Protein AF-A0A7H1ALM8-F1 (afdb_monomer_lite)

Secondary structure (DSSP, 8-state):
--HHHHHHHHHHHTT--GGGS---SSSPEEEEETTTEEEEEEE-TTS-EEEEEEPPPPPHHHHHHHHHHHHHHHT---TTBTTSS-EE-TTSEEEEEBPHHHHS-HHHHHHHHHHHHHHHHHHHH--

pLDDT: mean 89.42, std 7.82, range [66.31, 97.44]

Structure (mmCIF, N/CA/C/O backbone):
data_AF-A0A7H1ALM8-F1
#
_entry.id   AF-A0A7H1ALM8-F1
#
loop_
_atom_site.group_PDB
_atom_site.id
_atom_site.type_symbol
_atom_site.label_atom_id
_atom_site.label_alt_id
_atom_site.label_comp_id
_atom_site.label_asym_id
_atom_site.label_entity_id
_atom_site.label_seq_id
_atom_site.pdbx_PDB_ins_code
_atom_site.Cartn_x
_atom_site.Cartn_y
_atom_site.Cartn_z
_atom_site.occupancy
_atom_site.B_iso_or_equiv
_atom_site.auth_seq_id
_atom_site.auth_comp_id
_atom_site.auth_asym_id
_atom_site.auth_atom_id
_atom_site.pdbx_PDB_model_num
ATOM 1 N N . MET A 1 1 ? 11.608 -4.526 -17.434 1.00 78.31 1 MET A N 1
ATOM 2 C CA . MET A 1 1 ? 11.368 -3.251 -16.744 1.00 78.31 1 MET A CA 1
ATOM 3 C C . MET A 1 1 ? 11.619 -3.499 -15.277 1.00 78.31 1 MET A C 1
ATOM 5 O O . MET A 1 1 ? 11.226 -4.560 -14.799 1.00 78.31 1 MET A O 1
ATOM 9 N N . THR A 1 2 ? 12.345 -2.618 -14.602 1.00 87.19 2 THR A N 1
ATOM 10 C CA . THR A 1 2 ? 12.540 -2.738 -13.152 1.00 87.19 2 THR A CA 1
ATOM 11 C C . THR A 1 2 ? 11.284 -2.276 -12.410 1.00 87.19 2 THR A C 1
ATOM 13 O O . THR A 1 2 ? 10.421 -1.601 -12.981 1.00 87.19 2 THR A O 1
ATOM 16 N N . LEU A 1 3 ? 11.169 -2.625 -11.126 1.00 87.75 3 LEU A N 1
ATOM 17 C CA . LEU A 1 3 ? 10.093 -2.119 -10.269 1.00 87.75 3 LEU A CA 1
ATOM 18 C C . LEU A 1 3 ? 10.100 -0.588 -10.227 1.00 87.75 3 LEU A C 1
ATOM 20 O O . LEU A 1 3 ? 9.055 0.037 -10.376 1.00 87.75 3 LEU A O 1
ATOM 24 N N . LYS A 1 4 ? 11.290 0.011 -10.117 1.00 88.38 4 LYS A N 1
ATOM 25 C CA . LYS A 1 4 ? 11.480 1.460 -10.169 1.00 88.38 4 LYS A CA 1
ATOM 26 C C . LYS A 1 4 ? 10.936 2.079 -11.458 1.00 88.38 4 LYS A C 1
ATOM 28 O O . LYS A 1 4 ? 10.177 3.037 -11.390 1.00 88.38 4 LYS A O 1
ATOM 33 N N . GLU A 1 5 ? 11.300 1.541 -12.623 1.00 89.88 5 GLU A N 1
ATOM 34 C CA . GLU A 1 5 ? 10.807 2.045 -13.914 1.00 89.88 5 GLU A CA 1
ATOM 35 C C . GLU A 1 5 ? 9.280 1.943 -14.020 1.00 89.88 5 GLU A C 1
ATOM 37 O O . GLU A 1 5 ? 8.631 2.869 -14.511 1.00 89.88 5 GLU A O 1
ATOM 42 N N . THR A 1 6 ? 8.713 0.836 -13.529 1.00 92.56 6 THR A N 1
ATOM 43 C CA . THR A 1 6 ? 7.263 0.609 -13.523 1.00 92.56 6 THR A CA 1
ATOM 44 C C . THR A 1 6 ? 6.555 1.610 -12.614 1.00 92.56 6 THR A C 1
ATOM 46 O O . THR A 1 6 ? 5.562 2.210 -13.019 1.00 92.56 6 THR A O 1
ATOM 49 N N . LEU A 1 7 ? 7.091 1.835 -11.412 1.00 91.50 7 LEU A N 1
ATOM 50 C CA . LEU A 1 7 ? 6.546 2.782 -10.447 1.00 91.50 7 LEU A CA 1
ATOM 51 C C . LEU A 1 7 ? 6.620 4.227 -10.944 1.00 91.50 7 LEU A C 1
ATOM 53 O O . LEU A 1 7 ? 5.619 4.928 -10.852 1.00 91.50 7 LEU A O 1
ATOM 57 N N . CYS A 1 8 ? 7.749 4.672 -11.508 1.00 91.19 8 CYS A N 1
ATOM 58 C CA . CYS A 1 8 ? 7.853 6.025 -12.067 1.00 91.19 8 CYS A CA 1
ATOM 59 C C . CYS A 1 8 ? 6.771 6.269 -13.126 1.00 91.19 8 CYS A C 1
ATOM 61 O O . CYS A 1 8 ? 6.039 7.248 -13.042 1.00 91.19 8 CYS A O 1
ATOM 63 N N . GLN A 1 9 ? 6.605 5.338 -14.070 1.00 93.56 9 GLN A N 1
ATOM 64 C CA . GLN A 1 9 ? 5.581 5.465 -15.110 1.00 93.56 9 GLN A CA 1
ATOM 65 C C . GLN A 1 9 ? 4.155 5.399 -14.551 1.00 93.56 9 GLN A C 1
ATOM 67 O O . GLN A 1 9 ? 3.272 6.081 -15.065 1.00 93.56 9 GLN A O 1
ATOM 72 N N . ALA A 1 10 ? 3.914 4.587 -13.519 1.00 94.12 10 ALA A N 1
ATOM 73 C CA . ALA A 1 10 ? 2.622 4.528 -12.843 1.00 94.12 10 ALA A CA 1
ATOM 74 C C . ALA A 1 10 ? 2.288 5.861 -12.151 1.00 94.12 10 ALA A C 1
ATOM 76 O O . ALA A 1 10 ? 1.175 6.362 -12.283 1.00 94.12 10 ALA A O 1
ATOM 77 N N . LEU A 1 11 ? 3.259 6.466 -11.465 1.00 91.31 11 LEU A N 1
ATOM 78 C CA . LEU A 1 11 ? 3.100 7.764 -10.807 1.00 91.31 11 LEU A CA 1
ATOM 79 C C . LEU A 1 11 ? 2.884 8.897 -11.813 1.00 91.31 11 LEU A C 1
ATOM 81 O O . LEU A 1 11 ? 1.961 9.689 -11.631 1.00 91.31 11 LEU A O 1
ATOM 85 N N . ASP A 1 12 ? 3.643 8.914 -12.911 1.00 91.50 12 ASP A N 1
ATOM 86 C CA . ASP A 1 12 ? 3.454 9.888 -13.990 1.00 91.50 12 ASP A CA 1
ATOM 87 C C . ASP A 1 12 ? 2.028 9.796 -14.577 1.00 91.50 12 ASP A C 1
ATOM 89 O O . ASP A 1 12 ? 1.403 10.815 -14.878 1.00 91.50 12 ASP A O 1
ATOM 93 N N . GLN A 1 13 ? 1.471 8.581 -14.702 1.00 92.62 13 GLN A N 1
ATOM 94 C CA . GLN A 1 13 ? 0.085 8.360 -15.145 1.00 92.62 13 GLN A CA 1
ATOM 95 C C . GLN A 1 13 ? -0.956 8.866 -14.141 1.00 92.62 13 GLN A C 1
ATOM 97 O O . GLN A 1 13 ? -2.012 9.347 -14.552 1.00 92.62 13 GLN A O 1
ATOM 102 N N . LEU A 1 14 ? -0.659 8.781 -12.843 1.00 90.31 14 LEU A N 1
ATOM 103 C CA . LEU A 1 14 ? -1.485 9.345 -11.771 1.00 90.31 14 LEU A CA 1
ATOM 104 C C . LEU A 1 14 ? -1.319 10.872 -11.642 1.00 90.31 14 LEU A C 1
ATOM 106 O O . LEU A 1 14 ? -2.029 11.504 -10.863 1.00 90.31 14 LEU A O 1
ATOM 110 N N . GLY A 1 15 ? -0.417 11.481 -12.421 1.00 87.75 15 GLY A N 1
ATOM 111 C CA . GLY A 1 15 ? -0.134 12.915 -12.390 1.00 87.75 15 GLY A CA 1
ATOM 112 C C . GLY A 1 15 ? 0.787 13.345 -11.247 1.00 87.75 15 GLY A C 1
ATOM 113 O O . GLY A 1 15 ? 0.896 14.544 -10.988 1.00 87.75 15 GLY A O 1
ATOM 114 N N . ALA A 1 16 ? 1.439 12.396 -10.572 1.00 84.06 16 ALA A N 1
ATOM 115 C CA . ALA A 1 16 ? 2.495 12.673 -9.607 1.00 84.06 16 ALA A CA 1
ATOM 116 C C . ALA A 1 16 ? 3.826 12.904 -10.338 1.00 84.06 16 ALA A C 1
ATOM 118 O O . ALA A 1 16 ? 4.133 12.209 -11.305 1.00 84.06 16 ALA A O 1
ATOM 119 N N . ASP A 1 17 ? 4.630 13.860 -9.868 1.00 80.19 17 ASP A N 1
ATOM 120 C CA . ASP A 1 17 ? 5.992 14.034 -10.374 1.00 80.19 17 ASP A CA 1
ATOM 121 C C . ASP A 1 17 ? 6.884 12.938 -9.780 1.00 80.19 17 ASP A C 1
ATOM 123 O O . ASP A 1 17 ? 7.264 12.980 -8.608 1.00 80.19 17 ASP A O 1
ATOM 127 N N . SER A 1 18 ? 7.205 11.916 -10.577 1.00 78.75 18 SER A N 1
ATOM 128 C CA . SER A 1 18 ? 8.072 10.820 -10.137 1.00 78.75 18 SER A CA 1
ATOM 129 C C . SER A 1 18 ? 9.489 11.280 -9.753 1.00 78.75 18 SER A C 1
ATOM 131 O O . SER A 1 18 ? 10.192 10.548 -9.053 1.00 78.75 18 SER A O 1
ATOM 133 N N . GLY A 1 19 ? 9.901 12.492 -10.152 1.00 73.62 19 GLY A N 1
ATOM 134 C CA . GLY A 1 19 ? 11.170 13.115 -9.778 1.00 73.62 19 GLY A CA 1
ATOM 135 C C . GLY A 1 19 ? 11.264 13.546 -8.310 1.00 73.62 19 GLY A C 1
ATOM 136 O O . GLY A 1 19 ? 12.379 13.676 -7.798 1.00 73.62 19 GLY A O 1
ATOM 137 N N . ASP A 1 20 ? 10.131 13.700 -7.619 1.00 72.12 20 ASP A N 1
ATOM 138 C CA . ASP A 1 20 ? 10.087 14.050 -6.193 1.00 72.12 20 ASP A CA 1
ATOM 139 C C . ASP A 1 20 ? 10.436 12.865 -5.275 1.00 72.12 20 ASP A C 1
ATOM 141 O O . ASP A 1 20 ? 10.691 13.041 -4.080 1.00 72.12 20 ASP A O 1
ATOM 145 N N . TYR A 1 21 ? 10.509 11.652 -5.827 1.00 70.12 21 TYR A N 1
ATOM 146 C CA . TYR A 1 21 ? 10.705 10.426 -5.066 1.00 70.12 21 TYR A CA 1
ATOM 147 C C . TYR A 1 21 ? 12.086 9.808 -5.303 1.00 70.12 21 TYR A C 1
ATOM 149 O O . TYR A 1 21 ? 12.587 9.699 -6.424 1.00 70.12 21 TYR A O 1
ATOM 157 N N . GLN A 1 22 ? 12.711 9.334 -4.223 1.00 69.12 22 GLN A N 1
ATOM 158 C CA . GLN A 1 22 ? 13.968 8.594 -4.298 1.00 69.12 22 GLN A CA 1
ATOM 159 C C . GLN A 1 22 ? 13.698 7.093 -4.251 1.00 69.12 22 GLN A C 1
ATOM 161 O O . GLN A 1 22 ? 13.440 6.530 -3.191 1.00 69.12 22 GLN A O 1
ATOM 166 N N . PHE A 1 23 ? 13.785 6.450 -5.414 1.00 73.38 23 PHE A N 1
ATOM 167 C CA . PHE A 1 23 ? 13.645 5.001 -5.542 1.00 73.38 23 PHE A CA 1
ATOM 168 C C . PHE A 1 23 ? 15.009 4.328 -5.716 1.00 73.38 23 PHE A C 1
ATOM 170 O O . PHE A 1 23 ? 15.771 4.676 -6.634 1.00 73.38 23 PHE A O 1
ATOM 177 N N . ASP A 1 24 ? 15.282 3.328 -4.888 1.00 68.44 24 ASP A N 1
ATOM 178 C CA . ASP A 1 24 ? 16.282 2.295 -5.146 1.00 68.44 24 ASP A CA 1
ATOM 179 C C . ASP A 1 24 ? 15.569 0.935 -5.345 1.00 68.44 24 ASP A C 1
ATOM 181 O O . ASP A 1 24 ? 14.368 0.820 -5.106 1.00 68.44 24 ASP A O 1
ATOM 185 N N . ASP A 1 25 ? 16.273 -0.076 -5.858 1.00 66.31 25 ASP A N 1
ATOM 186 C CA . ASP A 1 25 ? 15.657 -1.364 -6.224 1.00 66.31 25 ASP A CA 1
ATOM 187 C C . ASP A 1 25 ? 15.502 -2.340 -5.032 1.00 66.31 25 ASP A C 1
ATOM 189 O O . ASP A 1 25 ? 15.057 -3.475 -5.220 1.00 66.31 25 ASP A O 1
ATOM 193 N N . HIS A 1 26 ? 15.896 -1.948 -3.812 1.00 70.19 26 HIS A N 1
ATOM 194 C CA . HIS A 1 26 ? 16.043 -2.874 -2.674 1.00 70.19 26 HIS A CA 1
ATOM 195 C C . HIS A 1 26 ? 15.492 -2.363 -1.336 1.00 70.19 26 HIS A C 1
ATOM 197 O O . HIS A 1 26 ? 15.348 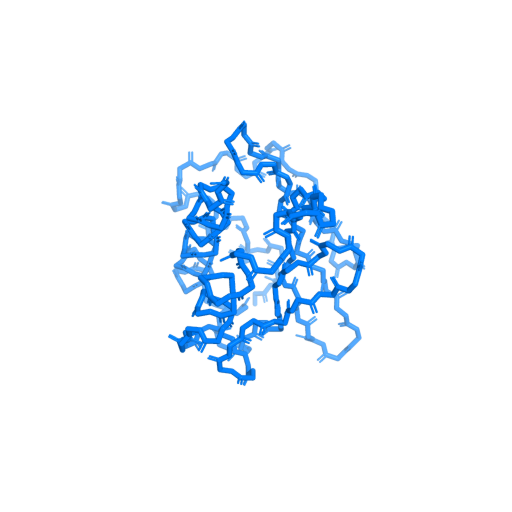-3.145 -0.397 1.00 70.19 26 HIS A O 1
ATOM 203 N N . SER A 1 27 ? 15.195 -1.078 -1.229 1.00 80.62 27 SER A N 1
ATOM 204 C CA . SER A 1 27 ? 14.661 -0.427 -0.045 1.00 80.62 27 SER A CA 1
ATOM 205 C C . SER A 1 27 ? 13.158 -0.265 -0.171 1.00 80.62 27 SER A C 1
ATOM 207 O O . SER A 1 27 ? 12.585 -0.193 -1.259 1.00 80.62 27 SER A O 1
ATOM 209 N N . THR A 1 28 ? 12.516 -0.150 0.984 1.00 85.75 28 THR A N 1
ATOM 210 C CA . THR A 1 28 ? 11.133 0.293 1.051 1.00 85.75 28 THR A CA 1
ATOM 211 C C . THR A 1 28 ? 11.023 1.702 0.474 1.00 85.75 28 THR A C 1
ATOM 213 O O . THR A 1 28 ? 11.681 2.638 0.928 1.00 85.75 28 THR A O 1
ATOM 216 N N . ILE A 1 29 ? 10.154 1.837 -0.513 1.00 89.00 29 ILE A N 1
ATOM 217 C CA . ILE A 1 29 ? 9.778 3.090 -1.142 1.00 89.00 29 ILE A CA 1
ATOM 218 C C . ILE A 1 29 ? 8.633 3.705 -0.339 1.00 89.00 29 ILE A C 1
ATOM 220 O O . ILE A 1 29 ? 7.685 3.005 0.009 1.00 89.00 29 ILE A O 1
ATOM 224 N N . VAL A 1 30 ? 8.705 5.006 -0.057 1.00 90.06 30 VAL A N 1
ATOM 225 C CA . VAL A 1 30 ? 7.679 5.734 0.704 1.00 90.06 30 VAL A CA 1
ATOM 226 C C . VAL A 1 30 ? 7.054 6.806 -0.179 1.00 90.06 30 VAL A C 1
ATOM 228 O O . VAL A 1 30 ? 7.767 7.632 -0.746 1.00 90.06 30 VAL A O 1
ATOM 231 N N . MET A 1 31 ? 5.727 6.785 -0.287 1.00 90.19 31 MET A N 1
ATOM 232 C CA . MET A 1 31 ? 4.922 7.805 -0.953 1.00 90.19 31 MET A CA 1
ATOM 233 C C . MET A 1 31 ? 4.041 8.485 0.092 1.00 90.19 31 MET A C 1
ATOM 235 O O . MET A 1 31 ? 3.186 7.831 0.683 1.00 90.19 31 MET A O 1
ATOM 239 N N . SER A 1 32 ? 4.264 9.772 0.338 1.00 89.38 32 SER A N 1
ATOM 240 C CA . SER A 1 32 ? 3.529 10.528 1.356 1.00 89.38 32 SER A CA 1
ATOM 241 C C . SER A 1 32 ? 2.350 11.272 0.738 1.00 89.38 32 SER A C 1
ATOM 243 O O . SER A 1 32 ? 2.532 12.051 -0.197 1.00 89.38 32 SER A O 1
ATOM 245 N N . PHE A 1 33 ? 1.157 11.055 1.287 1.00 88.31 33 PHE A N 1
ATOM 246 C CA . PHE A 1 33 ? -0.081 11.714 0.882 1.00 88.31 33 PHE A CA 1
ATOM 247 C C . PHE A 1 33 ? -0.648 12.540 2.040 1.00 88.31 33 PHE A C 1
ATOM 249 O O . PHE A 1 33 ? -0.624 12.111 3.195 1.00 88.31 33 PHE A O 1
ATOM 256 N N . ASP A 1 34 ? -1.197 13.714 1.729 1.00 88.38 34 ASP A N 1
ATOM 257 C CA . ASP A 1 34 ? -1.747 14.631 2.738 1.00 88.38 34 ASP A CA 1
ATOM 258 C C . ASP A 1 34 ? -3.027 14.101 3.408 1.00 88.38 34 ASP A C 1
ATOM 260 O O . ASP A 1 34 ? -3.355 14.505 4.524 1.00 88.38 34 ASP A O 1
ATOM 264 N N . ASP A 1 35 ? -3.774 13.230 2.727 1.00 89.50 35 ASP A N 1
ATOM 265 C CA . ASP A 1 35 ? -5.085 12.748 3.161 1.00 89.50 35 ASP A CA 1
ATOM 266 C C . ASP A 1 35 ? -5.033 11.377 3.841 1.00 89.50 35 ASP A C 1
ATOM 268 O O . ASP A 1 35 ? -5.647 11.210 4.893 1.00 89.50 35 ASP A O 1
ATOM 272 N N . VAL A 1 36 ? -4.290 10.424 3.270 1.00 92.12 36 VAL A N 1
ATOM 273 C CA . VAL A 1 36 ? -4.201 9.044 3.775 1.00 92.12 36 VAL A CA 1
ATOM 274 C C . VAL A 1 36 ? -2.895 8.718 4.496 1.00 92.12 36 VAL A C 1
ATOM 276 O O . VAL A 1 36 ? -2.774 7.637 5.075 1.00 92.12 36 VAL A O 1
ATOM 279 N N . GLY A 1 37 ? -1.936 9.646 4.514 1.00 92.19 37 GLY A N 1
ATOM 280 C CA . GLY A 1 37 ? -0.608 9.440 5.085 1.00 92.19 37 GLY A CA 1
ATOM 281 C C . GLY A 1 37 ? 0.331 8.694 4.138 1.00 92.19 37 GLY A C 1
ATOM 282 O O . GLY A 1 37 ? 0.242 8.820 2.919 1.00 92.19 37 GLY A O 1
ATOM 283 N N . ASP A 1 38 ? 1.266 7.930 4.698 1.00 93.62 38 ASP A N 1
ATOM 284 C CA . ASP A 1 38 ? 2.284 7.235 3.910 1.00 93.62 38 ASP A CA 1
ATOM 285 C C . ASP A 1 38 ? 1.779 5.897 3.350 1.00 93.62 38 ASP A C 1
ATOM 287 O O . ASP A 1 38 ? 1.255 5.047 4.080 1.00 93.62 38 ASP A O 1
ATOM 291 N N . ILE A 1 39 ? 2.048 5.674 2.065 1.00 94.81 39 ILE A N 1
ATOM 292 C CA . ILE A 1 39 ? 1.980 4.373 1.404 1.00 94.81 39 ILE A CA 1
ATOM 293 C C . ILE A 1 39 ? 3.404 3.868 1.183 1.00 94.81 39 ILE A C 1
ATOM 295 O O . ILE A 1 39 ? 4.242 4.536 0.577 1.00 94.81 39 ILE A O 1
ATOM 299 N N . TYR A 1 40 ? 3.670 2.656 1.651 1.00 93.81 40 TYR A N 1
ATOM 300 C CA . TYR A 1 40 ? 4.961 1.996 1.550 1.00 93.81 40 TYR A CA 1
ATOM 301 C C . TYR A 1 40 ? 4.901 0.905 0.489 1.00 93.81 40 TYR A C 1
ATOM 303 O O . TYR A 1 40 ? 4.087 -0.012 0.589 1.00 93.81 40 TYR A O 1
ATOM 311 N N . LEU A 1 41 ? 5.795 0.972 -0.490 1.00 93.31 41 LEU A N 1
ATOM 312 C CA . LEU A 1 41 ? 6.009 -0.078 -1.473 1.00 93.31 41 LEU A CA 1
ATOM 313 C C . LEU A 1 41 ? 7.316 -0.799 -1.134 1.00 93.31 41 LEU A C 1
ATOM 315 O O . LEU A 1 41 ? 8.401 -0.231 -1.183 1.00 93.31 41 LEU A O 1
ATOM 319 N N . ASP A 1 42 ? 7.195 -2.043 -0.699 1.00 92.25 42 ASP A N 1
ATOM 320 C CA . ASP A 1 42 ? 8.228 -2.782 0.015 1.00 92.25 42 ASP A CA 1
ATOM 321 C C . ASP A 1 42 ? 8.637 -4.034 -0.780 1.00 92.25 42 ASP A C 1
ATOM 323 O O . ASP A 1 42 ? 7.986 -5.082 -0.659 1.00 92.25 42 ASP A O 1
ATOM 327 N N . PRO A 1 43 ? 9.675 -3.940 -1.634 1.00 90.88 43 PRO A N 1
ATOM 328 C CA . PRO A 1 43 ? 10.216 -5.097 -2.331 1.00 90.88 43 PRO A CA 1
ATOM 329 C C . PRO A 1 43 ? 10.856 -6.077 -1.338 1.00 90.88 43 PRO A C 1
ATOM 331 O O . PRO A 1 43 ? 11.596 -5.700 -0.430 1.00 90.88 43 PRO A O 1
ATOM 334 N N . ARG A 1 44 ? 10.573 -7.365 -1.513 1.00 87.75 44 ARG A N 1
ATOM 335 C CA . ARG A 1 44 ? 11.107 -8.480 -0.726 1.00 87.75 44 ARG A CA 1
ATOM 336 C C . ARG A 1 44 ? 11.893 -9.432 -1.620 1.00 87.75 44 ARG A C 1
ATOM 338 O O . ARG A 1 44 ? 11.798 -9.394 -2.847 1.00 87.75 44 ARG A O 1
ATOM 345 N N . ASP A 1 45 ? 12.669 -10.304 -0.986 1.00 76.94 45 ASP A N 1
ATOM 346 C CA . ASP A 1 45 ? 13.412 -11.347 -1.688 1.00 76.94 45 ASP A CA 1
ATOM 347 C C . ASP A 1 45 ? 12.467 -12.200 -2.551 1.00 76.94 45 ASP A C 1
ATOM 349 O O . ASP A 1 45 ? 11.380 -12.583 -2.118 1.00 76.94 45 ASP A O 1
ATOM 353 N N . GLY A 1 46 ? 12.892 -12.519 -3.775 1.00 73.12 46 GLY A N 1
ATOM 354 C CA . GLY A 1 46 ? 12.097 -13.337 -4.697 1.00 73.12 46 GLY A CA 1
ATOM 355 C C . GLY A 1 46 ? 11.030 -12.573 -5.487 1.00 73.12 46 GLY A C 1
ATOM 356 O O . GLY A 1 46 ? 9.987 -13.148 -5.775 1.00 73.12 46 GLY A O 1
ATOM 357 N N . GLU A 1 47 ? 11.290 -11.307 -5.841 1.00 79.25 47 GLU A N 1
ATOM 358 C CA . GLU A 1 47 ? 10.438 -10.463 -6.711 1.00 79.25 47 GLU A CA 1
ATOM 359 C C . GLU A 1 47 ? 9.051 -10.129 -6.130 1.00 79.25 47 GLU A C 1
ATOM 361 O O . GLU A 1 47 ? 8.184 -9.592 -6.818 1.00 79.25 47 GLU A O 1
ATOM 366 N N . GLN A 1 48 ? 8.839 -10.408 -4.844 1.00 90.75 48 GLN A N 1
ATOM 367 C CA . GLN A 1 48 ? 7.605 -10.070 -4.146 1.00 90.75 48 GLN A CA 1
ATOM 368 C C . GLN A 1 48 ? 7.587 -8.582 -3.811 1.00 90.75 48 GLN A C 1
ATOM 370 O O . GLN A 1 48 ? 8.559 -8.051 -3.278 1.00 90.75 48 GLN A O 1
ATOM 375 N N . VAL A 1 49 ? 6.464 -7.913 -4.055 1.00 93.81 49 VAL A N 1
ATOM 376 C CA . VAL A 1 49 ? 6.290 -6.501 -3.702 1.00 93.81 49 VAL A CA 1
ATOM 377 C C . VAL A 1 49 ? 5.082 -6.372 -2.803 1.00 93.81 49 VAL A C 1
ATOM 379 O O . VAL A 1 49 ? 3.980 -6.782 -3.164 1.00 93.81 49 VAL A O 1
ATOM 382 N N . TRP A 1 50 ? 5.295 -5.817 -1.618 1.00 95.69 50 TRP A N 1
ATOM 383 C CA . TRP A 1 50 ? 4.223 -5.521 -0.684 1.00 95.69 50 TRP A CA 1
ATOM 384 C C . TRP A 1 50 ? 3.826 -4.059 -0.778 1.00 95.69 50 TRP A C 1
ATOM 386 O O . TRP A 1 50 ? 4.676 -3.191 -0.949 1.00 95.69 50 TRP A O 1
ATOM 396 N N . LEU A 1 51 ? 2.537 -3.796 -0.624 1.00 96.75 51 LEU A N 1
ATOM 397 C CA . LEU A 1 51 ? 2.002 -2.456 -0.457 1.00 96.75 51 LEU A CA 1
ATOM 398 C C . LEU A 1 51 ? 1.431 -2.350 0.953 1.00 96.75 51 LEU A C 1
ATOM 400 O O . LEU A 1 51 ? 0.672 -3.224 1.372 1.00 96.75 51 LEU A O 1
ATOM 404 N N . TRP A 1 52 ? 1.811 -1.309 1.686 1.00 97.31 52 TRP A N 1
ATOM 405 C CA . TRP A 1 52 ? 1.363 -1.068 3.053 1.00 97.31 52 TRP A CA 1
ATOM 406 C C . TRP A 1 52 ? 0.915 0.371 3.244 1.00 97.31 52 TRP A C 1
ATOM 408 O O . TRP A 1 52 ? 1.470 1.289 2.657 1.00 97.31 52 TRP A O 1
ATOM 418 N N . GLY A 1 53 ? -0.030 0.560 4.148 1.00 96.50 53 GLY A N 1
ATOM 419 C CA . GLY A 1 53 ? -0.407 1.839 4.725 1.00 96.50 53 GLY A CA 1
ATOM 420 C C . GLY A 1 53 ? -0.657 1.663 6.217 1.00 96.50 53 GLY A C 1
ATOM 421 O O . GLY A 1 53 ? -0.590 0.547 6.750 1.00 96.50 53 GLY A O 1
ATOM 422 N N . MET A 1 54 ? -0.948 2.765 6.895 1.00 94.06 54 MET A N 1
ATOM 423 C CA . MET A 1 54 ? -1.236 2.777 8.326 1.00 94.06 54 MET A CA 1
ATOM 424 C C . MET A 1 54 ? -2.686 3.190 8.566 1.00 94.06 54 MET A C 1
ATOM 426 O O . MET A 1 54 ? -3.163 4.170 7.994 1.00 94.06 54 MET A O 1
ATOM 430 N N . ILE A 1 55 ? -3.371 2.474 9.455 1.00 88.81 55 ILE A N 1
ATOM 431 C CA . ILE A 1 55 ? -4.603 2.967 10.074 1.00 88.81 55 ILE A CA 1
ATOM 432 C C . ILE A 1 55 ? -4.292 3.505 11.469 1.00 88.81 55 ILE A C 1
ATOM 434 O O . ILE A 1 55 ? -3.423 2.982 12.172 1.00 88.81 55 ILE A O 1
ATOM 438 N N . GLU A 1 56 ? -4.991 4.566 11.863 1.00 82.94 56 GLU A N 1
ATOM 439 C CA . GLU A 1 56 ? -4.847 5.143 13.198 1.00 82.94 56 GLU A CA 1
ATOM 440 C C . GLU A 1 56 ? -5.264 4.142 14.283 1.00 82.94 56 GLU A C 1
ATOM 442 O O . GLU A 1 56 ? -6.100 3.256 14.075 1.00 82.94 56 GLU A O 1
ATOM 447 N N . GLU A 1 57 ? -4.680 4.286 15.472 1.00 80.81 57 GLU A N 1
ATOM 448 C CA . GLU A 1 57 ? -5.010 3.417 16.590 1.00 80.81 57 GLU A CA 1
ATOM 449 C C . GLU A 1 57 ? -6.466 3.629 17.029 1.00 80.81 57 GLU A C 1
ATOM 451 O O . GLU A 1 57 ? -6.859 4.688 17.522 1.00 80.81 57 GLU A O 1
ATOM 456 N N . VAL A 1 58 ? -7.272 2.579 16.887 1.00 77.75 58 VAL A N 1
ATOM 457 C CA . VAL A 1 58 ? -8.659 2.580 17.348 1.00 77.75 58 VAL A CA 1
ATOM 458 C C . VAL A 1 58 ? -8.693 2.356 18.858 1.00 77.75 58 VAL A C 1
ATOM 460 O O . VAL A 1 58 ? -8.226 1.322 19.360 1.00 77.75 58 VAL A O 1
ATOM 463 N N . SER A 1 59 ? -9.304 3.302 19.580 1.00 77.81 59 SER A N 1
ATOM 464 C CA . SER A 1 59 ? -9.518 3.194 21.028 1.00 77.81 59 SER A CA 1
ATOM 465 C C . SER A 1 59 ? -10.250 1.897 21.391 1.00 77.81 59 SER A C 1
ATOM 467 O O . SER A 1 59 ? -11.138 1.449 20.663 1.00 77.81 59 SER A O 1
ATOM 469 N N . GLU A 1 60 ? -9.926 1.288 22.537 1.00 77.75 60 GLU A N 1
ATOM 470 C CA . GLU A 1 60 ? -10.518 -0.003 22.934 1.00 77.75 60 GLU A CA 1
ATOM 471 C C . GLU A 1 60 ? -12.053 0.007 22.956 1.00 77.75 60 GLU A C 1
ATOM 473 O O . GLU A 1 60 ? -12.687 -0.995 22.633 1.00 77.75 60 GLU A O 1
ATOM 478 N N . GLN A 1 61 ? -12.651 1.154 23.283 1.00 74.50 61 GLN A N 1
ATOM 479 C CA . GLN A 1 61 ? -14.100 1.343 23.316 1.00 74.50 61 GLN A CA 1
ATOM 480 C C . GLN A 1 61 ? -14.720 1.328 21.909 1.00 74.50 61 GLN A C 1
ATOM 482 O O . GLN A 1 61 ? -15.789 0.748 21.724 1.00 74.50 61 GLN A O 1
ATOM 487 N N . ALA A 1 62 ? -14.033 1.891 20.911 1.00 76.31 62 ALA A N 1
ATOM 488 C CA . ALA A 1 62 ? -14.488 1.918 19.522 1.00 76.31 62 ALA A CA 1
ATOM 489 C C . ALA A 1 62 ? -14.241 0.589 18.782 1.00 76.31 62 ALA A C 1
ATOM 491 O O . ALA A 1 62 ? -14.982 0.263 17.856 1.00 76.31 62 ALA A O 1
ATOM 492 N N . ARG A 1 63 ? -13.267 -0.230 19.217 1.00 77.50 63 ARG A N 1
ATOM 493 C CA . ARG A 1 63 ? -12.898 -1.493 18.540 1.00 77.50 63 ARG A CA 1
ATOM 494 C C . ARG A 1 63 ? -14.085 -2.418 18.284 1.00 77.50 63 ARG A C 1
ATOM 496 O O . ARG A 1 63 ? -14.176 -2.992 17.208 1.00 77.50 63 ARG A O 1
ATOM 503 N N . SER A 1 64 ? -14.995 -2.559 19.249 1.00 80.19 64 SER A N 1
ATOM 504 C CA . SER A 1 64 ? -16.153 -3.456 19.101 1.00 80.19 64 S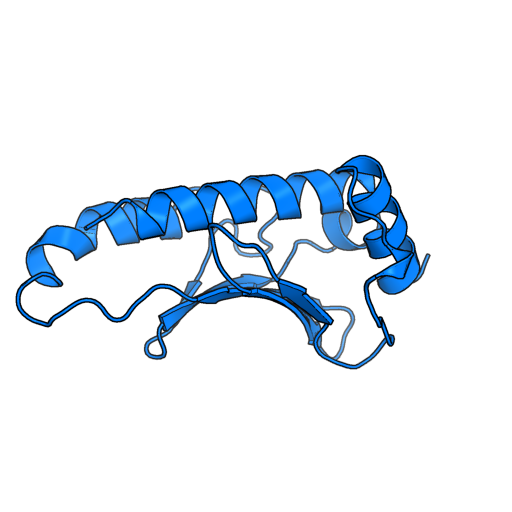ER A CA 1
ATOM 505 C C . SER A 1 64 ? -17.148 -3.000 18.028 1.00 80.19 64 SER A C 1
ATOM 507 O O . SER A 1 64 ? -17.766 -3.838 17.382 1.00 80.19 64 SER A O 1
ATOM 509 N N . VAL A 1 65 ? -17.273 -1.687 17.819 1.00 83.56 65 VAL A N 1
ATOM 510 C CA . VAL A 1 65 ? -18.209 -1.085 16.860 1.00 83.56 65 VAL A CA 1
ATOM 511 C C . VAL A 1 65 ? -17.590 -1.018 15.466 1.00 83.56 65 VAL A C 1
ATOM 513 O O . VAL A 1 65 ? -18.273 -1.257 14.476 1.00 83.56 65 VAL A O 1
ATOM 516 N N . LEU A 1 66 ? -16.289 -0.729 15.386 1.00 86.00 66 LEU A N 1
ATOM 517 C CA . LEU A 1 66 ? -15.587 -0.552 14.115 1.00 86.00 66 LEU A CA 1
ATOM 518 C C . LEU A 1 66 ? -15.043 -1.867 13.531 1.00 86.00 66 LEU A C 1
ATOM 520 O O . LEU A 1 66 ? -14.622 -1.886 12.378 1.00 86.00 66 LEU A O 1
ATOM 524 N N . ALA A 1 67 ? -15.065 -2.975 14.282 1.00 87.62 67 ALA A N 1
ATOM 525 C CA . ALA A 1 67 ? -14.515 -4.256 13.831 1.00 87.62 67 ALA A CA 1
ATOM 526 C C . ALA A 1 67 ? -15.168 -4.779 12.544 1.00 87.62 67 ALA A C 1
ATOM 528 O O . ALA A 1 67 ? -14.457 -5.183 11.629 1.00 87.62 67 ALA A O 1
ATOM 529 N N . GLU A 1 68 ? -16.500 -4.777 12.464 1.00 91.88 68 GLU A N 1
ATOM 530 C CA . GLU A 1 68 ? -17.226 -5.254 11.282 1.00 91.88 68 GLU A CA 1
ATOM 531 C C . GLU A 1 68 ? -16.948 -4.405 10.027 1.00 91.88 68 GLU A C 1
ATOM 533 O O . GLU A 1 68 ? -16.532 -4.986 9.023 1.00 91.88 68 GLU A O 1
ATOM 538 N N . PRO A 1 69 ? -17.096 -3.063 10.047 1.00 91.19 69 PRO A N 1
ATOM 539 C CA . PRO A 1 69 ? -16.815 -2.254 8.863 1.00 91.19 69 PRO A CA 1
ATOM 540 C C . PRO A 1 69 ? -15.332 -2.284 8.460 1.00 91.19 69 PRO A C 1
ATOM 542 O O . PRO A 1 69 ? -15.036 -2.339 7.268 1.00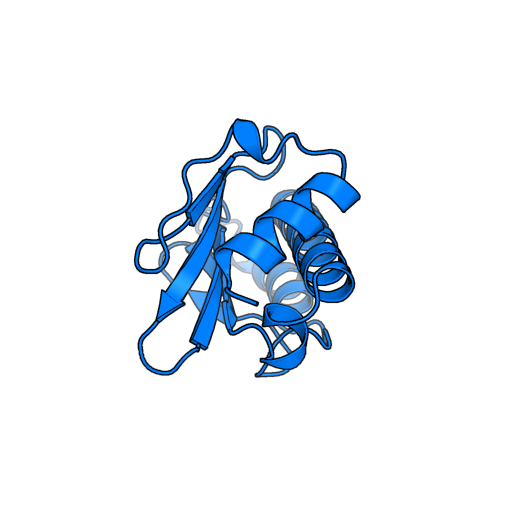 91.19 69 PRO A O 1
ATOM 545 N N . LEU A 1 70 ? -14.392 -2.332 9.415 1.00 89.56 70 LEU A N 1
ATOM 546 C CA . LEU A 1 70 ? -12.967 -2.495 9.094 1.00 89.56 70 LEU A CA 1
ATOM 547 C C . LEU A 1 70 ? -12.685 -3.857 8.458 1.00 89.56 70 LEU A C 1
ATOM 549 O O . LEU A 1 70 ? -11.964 -3.934 7.465 1.00 89.56 70 LEU A O 1
ATOM 553 N N . LEU A 1 71 ? -13.261 -4.933 9.003 1.00 92.00 71 LEU A N 1
ATOM 554 C CA . LEU A 1 71 ? -13.098 -6.269 8.441 1.00 92.00 71 LEU A CA 1
ATOM 555 C C . LEU A 1 71 ? -13.659 -6.333 7.019 1.00 92.00 71 LEU A C 1
ATOM 557 O O . LEU A 1 71 ? -13.015 -6.930 6.164 1.00 92.00 71 LEU A O 1
ATOM 561 N N . ALA A 1 72 ? -14.807 -5.699 6.761 1.00 93.88 72 ALA A N 1
ATOM 562 C CA . ALA A 1 72 ? -15.427 -5.65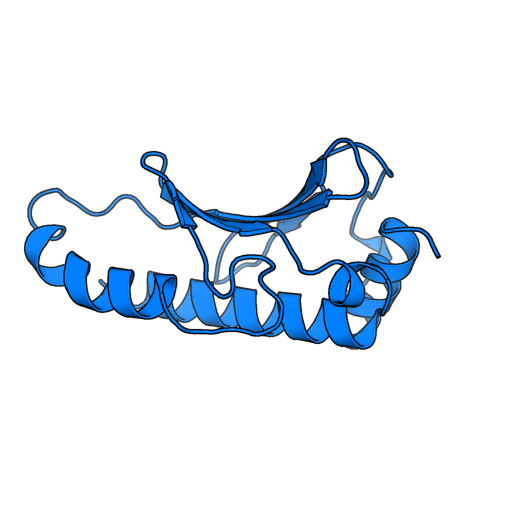3 5.440 1.00 93.88 72 ALA A CA 1
ATOM 563 C C . ALA A 1 72 ? -14.518 -5.012 4.377 1.00 93.88 72 ALA A C 1
ATOM 565 O O . ALA A 1 72 ? -14.420 -5.551 3.275 1.00 93.88 72 ALA A O 1
ATOM 566 N N . GLU A 1 73 ? -13.815 -3.922 4.704 1.00 94.31 73 GLU A N 1
ATOM 567 C CA . GLU A 1 73 ? -12.828 -3.323 3.790 1.00 94.31 73 GLU A CA 1
ATOM 568 C C . GLU A 1 73 ? -11.596 -4.222 3.609 1.00 94.31 73 GLU A C 1
ATOM 570 O O . GLU A 1 73 ? -11.140 -4.411 2.483 1.00 94.31 73 GLU A O 1
ATOM 575 N N . VAL A 1 74 ? -11.083 -4.831 4.686 1.00 94.44 74 VAL A N 1
ATOM 576 C CA . VAL A 1 74 ? -9.893 -5.704 4.627 1.00 94.44 74 VAL A CA 1
ATOM 577 C C . VAL A 1 74 ? -10.138 -6.947 3.770 1.00 94.44 74 VAL A C 1
ATOM 579 O O . VAL A 1 74 ? -9.266 -7.328 2.992 1.00 94.44 74 VAL A O 1
ATOM 582 N N . ILE A 1 75 ? -11.317 -7.568 3.883 1.00 95.44 75 ILE A N 1
ATOM 583 C CA . ILE A 1 75 ? -11.672 -8.782 3.127 1.00 95.44 75 ILE A CA 1
ATOM 584 C C . ILE A 1 75 ? -12.311 -8.486 1.765 1.00 95.44 75 ILE A C 1
ATOM 586 O O . ILE A 1 75 ? -12.711 -9.427 1.072 1.00 95.44 75 ILE A O 1
ATOM 590 N N . ARG A 1 76 ? -12.451 -7.209 1.377 1.00 94.38 76 ARG A N 1
ATOM 591 C CA . ARG A 1 76 ? -12.998 -6.836 0.069 1.00 94.38 76 ARG A CA 1
ATOM 592 C C . ARG A 1 76 ? -12.136 -7.485 -1.024 1.00 94.38 76 ARG A C 1
ATOM 594 O O . ARG A 1 76 ? -10.921 -7.288 -1.022 1.00 94.38 76 ARG A O 1
ATOM 601 N N . PRO A 1 77 ? -12.731 -8.243 -1.961 1.00 93.62 77 PRO A N 1
ATOM 602 C CA . PRO A 1 77 ? -11.961 -8.895 -3.007 1.00 93.62 77 PRO A CA 1
ATOM 603 C C . PRO A 1 77 ? -11.415 -7.854 -3.984 1.00 93.62 77 PRO A C 1
ATOM 605 O O . PRO A 1 77 ? -12.186 -7.076 -4.550 1.00 93.62 77 PRO A O 1
ATOM 608 N N . VAL A 1 78 ? -10.101 -7.865 -4.210 1.00 95.00 78 VAL A N 1
ATOM 609 C CA . VAL A 1 78 ? -9.451 -6.985 -5.191 1.00 95.00 78 VAL A CA 1
ATOM 610 C C . VAL A 1 78 ? -8.375 -7.751 -5.955 1.00 95.00 78 VAL A C 1
ATOM 612 O O . VAL A 1 78 ? -7.544 -8.435 -5.363 1.00 95.00 78 VAL A O 1
ATOM 615 N N . GLY A 1 79 ? -8.400 -7.640 -7.286 1.00 94.88 79 GLY A N 1
ATOM 616 C CA . GLY A 1 79 ? -7.581 -8.460 -8.187 1.00 94.88 79 GLY A CA 1
ATOM 617 C C . GLY A 1 79 ? -6.079 -8.175 -8.145 1.00 94.88 79 GLY A C 1
ATOM 618 O O . GLY A 1 79 ? -5.299 -9.004 -8.603 1.00 94.88 79 GLY A O 1
ATOM 619 N N . HIS A 1 80 ? -5.665 -7.035 -7.586 1.00 96.56 80 HIS A N 1
ATOM 620 C CA . HIS A 1 80 ? -4.250 -6.700 -7.450 1.00 96.56 80 HIS A CA 1
ATOM 621 C C . HIS A 1 80 ? -3.581 -7.340 -6.230 1.00 96.56 80 HIS A C 1
ATOM 623 O O . HIS A 1 80 ? -2.357 -7.304 -6.146 1.00 96.56 80 HIS A O 1
ATOM 629 N N . TRP A 1 81 ? -4.336 -7.939 -5.302 1.00 97.38 81 TRP A N 1
ATOM 630 C CA . TRP A 1 81 ? -3.768 -8.684 -4.178 1.00 97.38 81 TRP A CA 1
ATOM 631 C C . TRP A 1 81 ? -3.515 -10.135 -4.565 1.00 97.38 81 TRP A C 1
ATOM 633 O O . TRP A 1 81 ? -4.431 -10.829 -4.999 1.00 97.38 81 TRP A O 1
ATOM 643 N N . ASP A 1 82 ? -2.308 -10.633 -4.315 1.00 96.25 82 ASP A N 1
ATOM 644 C CA . ASP A 1 82 ? -1.958 -12.033 -4.577 1.00 96.25 82 ASP A CA 1
ATOM 645 C C . ASP A 1 82 ? -2.836 -13.013 -3.772 1.00 96.25 82 ASP A C 1
ATOM 647 O O . ASP A 1 82 ? -3.331 -14.010 -4.294 1.00 96.25 82 ASP A O 1
ATOM 651 N N . ALA A 1 83 ? -3.132 -12.674 -2.513 1.00 95.12 83 ALA A N 1
ATOM 652 C CA . ALA A 1 83 ? -4.034 -13.447 -1.655 1.00 95.12 83 ALA A CA 1
ATOM 653 C C . ALA A 1 83 ? -5.532 -13.166 -1.913 1.00 95.12 83 ALA A C 1
ATOM 655 O O . ALA A 1 83 ? -6.391 -13.743 -1.245 1.00 95.12 83 ALA A O 1
ATOM 656 N N . GLY A 1 84 ? -5.857 -12.256 -2.838 1.00 95.56 84 GLY A N 1
ATOM 657 C CA . GLY A 1 84 ? -7.217 -11.816 -3.165 1.00 95.56 84 GLY A CA 1
ATOM 658 C C . GLY A 1 84 ? -7.829 -10.774 -2.220 1.00 95.56 84 GLY A C 1
ATOM 659 O O . GLY A 1 84 ? -8.885 -10.231 -2.539 1.00 95.56 84 GLY A O 1
ATOM 660 N N . ALA A 1 85 ? -7.188 -10.472 -1.087 1.00 95.50 85 ALA A N 1
ATOM 661 C CA . ALA A 1 85 ? -7.608 -9.442 -0.136 1.00 95.50 85 ALA A CA 1
ATOM 662 C C . ALA A 1 85 ? -6.409 -8.886 0.654 1.00 95.50 85 ALA A C 1
ATOM 664 O O . ALA A 1 85 ? -5.294 -9.412 0.561 1.00 95.50 85 ALA A O 1
ATOM 665 N N . MET A 1 86 ? -6.649 -7.849 1.459 1.00 96.38 86 MET A N 1
ATOM 666 C CA . MET A 1 86 ? -5.633 -7.275 2.340 1.00 96.38 86 MET A CA 1
ATOM 667 C C . MET A 1 86 ? -5.469 -8.082 3.631 1.00 96.38 86 MET A C 1
ATOM 669 O O . MET A 1 86 ? -6.317 -8.876 4.038 1.00 96.38 86 MET A O 1
ATOM 673 N N . VAL A 1 87 ? -4.372 -7.812 4.329 1.00 94.69 87 VAL A N 1
ATOM 674 C CA . VAL A 1 87 ? -4.123 -8.216 5.706 1.00 94.69 87 VAL A CA 1
ATOM 675 C C . VAL A 1 87 ? -4.065 -6.981 6.597 1.00 94.69 87 VAL A C 1
ATOM 677 O O . VAL A 1 87 ? -3.507 -5.951 6.221 1.00 94.69 87 VAL A O 1
ATOM 680 N N . LEU A 1 88 ? -4.615 -7.103 7.805 1.00 92.69 88 LEU A N 1
ATOM 681 C CA . LEU A 1 88 ? -4.474 -6.120 8.874 1.00 92.69 88 LEU A CA 1
ATOM 682 C C . LEU A 1 88 ? -3.575 -6.697 9.966 1.00 92.69 88 LEU A C 1
ATOM 684 O O . LEU A 1 88 ? -3.804 -7.801 10.466 1.00 92.69 88 LEU A O 1
ATOM 688 N N . ARG A 1 89 ? -2.545 -5.947 10.344 1.00 91.69 89 ARG A N 1
ATOM 689 C CA . ARG A 1 89 ? -1.589 -6.325 11.383 1.00 91.69 89 ARG A CA 1
ATOM 690 C C . ARG A 1 89 ? -1.918 -5.639 12.706 1.00 91.69 89 ARG A C 1
ATOM 692 O O . ARG A 1 89 ? -2.485 -4.553 12.749 1.00 91.69 89 ARG A O 1
ATOM 699 N N . ALA A 1 90 ? -1.494 -6.265 13.803 1.00 85.56 90 ALA A N 1
ATOM 700 C CA . ALA A 1 90 ? -1.693 -5.735 15.154 1.00 85.56 90 ALA A CA 1
ATOM 701 C C . ALA A 1 90 ? -0.977 -4.392 15.410 1.00 85.56 90 ALA A C 1
ATOM 703 O O . ALA A 1 90 ? -1.336 -3.692 16.347 1.00 85.56 90 ALA A O 1
ATOM 704 N N . ASP A 1 91 ? 0.023 -4.041 14.593 1.00 88.44 91 ASP A N 1
ATOM 705 C CA . ASP A 1 91 ? 0.736 -2.757 14.634 1.00 88.44 91 ASP A CA 1
ATOM 706 C C . ASP A 1 91 ? 0.039 -1.652 13.816 1.00 88.44 91 ASP A C 1
ATOM 708 O O . ASP A 1 91 ? 0.612 -0.582 13.635 1.00 88.44 91 ASP A O 1
ATOM 712 N N . GLY A 1 92 ? -1.178 -1.898 13.315 1.00 88.81 92 GLY A N 1
ATOM 713 C CA . GLY A 1 92 ? -1.959 -0.927 12.544 1.00 88.81 92 GLY A CA 1
ATOM 714 C C . GLY A 1 92 ? -1.602 -0.867 11.059 1.00 88.81 92 GLY A C 1
ATOM 715 O O . GLY A 1 92 ? -2.206 -0.091 10.322 1.00 88.81 92 GLY A O 1
ATOM 716 N N . ARG A 1 93 ? -0.661 -1.692 10.581 1.00 93.94 93 ARG A N 1
ATOM 717 C CA . ARG A 1 93 ? -0.390 -1.801 9.142 1.00 93.94 93 ARG A CA 1
ATOM 718 C C . ARG A 1 93 ? -1.506 -2.552 8.432 1.00 93.94 93 ARG A C 1
ATOM 720 O O . ARG A 1 93 ? -1.867 -3.655 8.847 1.00 93.94 93 ARG A O 1
ATOM 727 N N . VAL A 1 94 ? -1.973 -2.000 7.321 1.00 95.88 94 VAL A N 1
ATOM 728 C CA . VAL A 1 94 ? -2.918 -2.646 6.404 1.00 95.88 94 VAL A CA 1
ATOM 729 C C . VAL A 1 94 ? -2.337 -2.671 4.998 1.00 95.88 94 VAL A C 1
ATOM 731 O O . VAL A 1 94 ? -1.635 -1.741 4.607 1.00 95.88 94 VAL A O 1
ATOM 734 N N . GLY A 1 95 ? -2.575 -3.743 4.252 1.00 97.12 95 GLY A N 1
ATOM 735 C CA . GLY A 1 95 ? -2.063 -3.876 2.892 1.00 97.12 95 GLY A CA 1
ATOM 736 C C . GLY A 1 95 ? -1.921 -5.327 2.470 1.00 97.12 95 GLY A C 1
ATOM 737 O O . GLY A 1 95 ? -2.596 -6.197 3.012 1.00 97.12 95 GLY A O 1
ATOM 738 N N . GLY A 1 96 ? -1.044 -5.617 1.520 1.00 96.94 96 GLY A N 1
ATOM 739 C CA . GLY A 1 96 ? -0.899 -6.969 0.994 1.00 96.94 96 GLY A CA 1
ATOM 740 C C . GLY A 1 96 ? 0.222 -7.100 -0.021 1.00 96.94 96 GLY A C 1
ATOM 741 O O . GLY A 1 96 ? 0.849 -6.121 -0.422 1.00 96.94 96 GLY A O 1
ATOM 742 N N . MET A 1 97 ? 0.483 -8.340 -0.428 1.00 96.94 97 MET A N 1
ATOM 743 C CA . MET A 1 97 ? 1.394 -8.615 -1.531 1.00 96.94 97 MET A CA 1
ATOM 744 C C . MET A 1 97 ? 0.678 -8.332 -2.850 1.00 96.94 97 MET A C 1
ATOM 746 O O . MET A 1 97 ? -0.427 -8.834 -3.074 1.00 96.94 97 MET A O 1
ATOM 750 N N . LEU A 1 98 ? 1.305 -7.537 -3.711 1.00 97.19 98 LEU A N 1
ATOM 751 C CA . LEU A 1 98 ? 0.810 -7.283 -5.054 1.00 97.19 98 LEU A CA 1
ATOM 752 C C . LEU A 1 98 ? 0.958 -8.540 -5.909 1.00 97.19 98 LEU A C 1
ATOM 754 O O . LEU A 1 98 ? 1.983 -9.222 -5.872 1.00 97.19 98 LEU A O 1
ATOM 758 N N . HIS A 1 99 ? -0.059 -8.817 -6.715 1.00 96.06 99 HIS A N 1
ATOM 759 C CA . HIS A 1 99 ? 0.014 -9.855 -7.727 1.00 96.06 99 HIS A CA 1
ATOM 760 C C . HIS A 1 99 ? 1.106 -9.489 -8.756 1.00 96.06 99 HIS A C 1
ATOM 762 O O . HIS A 1 99 ? 1.139 -8.341 -9.210 1.00 96.06 99 HIS A O 1
ATOM 768 N N . PRO A 1 100 ? 1.972 -10.426 -9.190 1.00 93.38 100 PRO A N 1
ATOM 769 C CA . PRO A 1 100 ? 3.140 -10.105 -10.020 1.00 93.38 100 PRO A CA 1
ATOM 770 C C . PRO A 1 100 ? 2.825 -9.346 -11.318 1.00 93.38 100 PRO A C 1
ATOM 772 O O . PRO A 1 100 ? 3.588 -8.478 -11.734 1.00 93.38 100 PRO A O 1
ATOM 775 N N . GLU A 1 101 ? 1.670 -9.610 -11.939 1.00 93.69 101 GLU A N 1
ATOM 776 C CA . GLU A 1 101 ? 1.230 -8.888 -13.147 1.00 93.69 101 GLU A CA 1
ATOM 777 C C . GLU A 1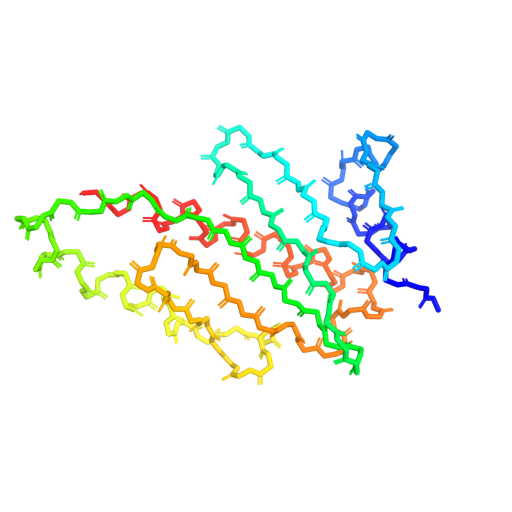 101 ? 1.022 -7.382 -12.926 1.00 93.69 101 GLU A C 1
ATOM 779 O O . GLU A 1 101 ? 1.130 -6.607 -13.872 1.00 93.69 101 GLU A O 1
ATOM 784 N N . TYR A 1 102 ? 0.716 -6.962 -11.697 1.00 95.12 102 TYR A N 1
ATOM 785 C CA . TYR A 1 102 ? 0.555 -5.551 -11.348 1.00 95.12 102 TYR A CA 1
ATOM 786 C C . TYR A 1 102 ? 1.900 -4.860 -11.109 1.00 95.12 102 TYR A C 1
ATOM 788 O O . TYR A 1 102 ? 1.975 -3.646 -11.208 1.00 95.12 102 TYR A O 1
ATOM 796 N N . VAL A 1 103 ? 2.966 -5.615 -10.832 1.00 92.62 103 VAL A N 1
ATOM 797 C CA . VAL A 1 103 ? 4.308 -5.081 -10.540 1.00 92.62 103 VAL A CA 1
ATOM 798 C C . VAL A 1 103 ? 5.106 -4.791 -11.814 1.00 92.62 103 VAL A C 1
ATOM 800 O O . VAL A 1 103 ? 6.025 -3.978 -11.792 1.00 92.62 103 VAL A O 1
ATOM 803 N N . ILE A 1 104 ? 4.766 -5.451 -12.924 1.00 92.31 104 ILE A N 1
ATOM 804 C CA . ILE A 1 104 ? 5.493 -5.348 -14.200 1.00 92.31 104 ILE A CA 1
ATOM 805 C C . ILE A 1 104 ? 4.806 -4.451 -15.236 1.00 92.31 104 ILE A C 1
ATOM 807 O O . ILE A 1 104 ? 5.411 -4.157 -16.264 1.00 92.31 104 ILE A O 1
ATOM 811 N N . GLU A 1 105 ? 3.555 -4.051 -14.996 1.00 95.00 105 GLU A N 1
ATOM 812 C CA . GLU A 1 105 ? 2.739 -3.266 -15.927 1.00 95.00 105 GLU A CA 1
ATOM 813 C C . GLU A 1 105 ? 2.350 -1.920 -15.285 1.00 95.00 105 GLU A C 1
ATOM 815 O O . GLU A 1 105 ? 1.573 -1.913 -14.326 1.00 95.00 105 GLU A O 1
ATOM 820 N N . PRO A 1 106 ? 2.830 -0.771 -15.799 1.00 95.50 106 PRO A N 1
ATOM 821 C CA . PRO A 1 106 ? 2.664 0.524 -15.144 1.00 95.50 106 PRO A CA 1
ATOM 822 C C . PRO A 1 106 ? 1.204 0.927 -14.955 1.00 95.50 106 PRO A C 1
ATOM 824 O O . PRO A 1 106 ? 0.841 1.431 -13.897 1.00 95.50 106 PRO A O 1
ATOM 827 N N . SER A 1 107 ? 0.345 0.662 -15.945 1.00 96.75 107 SER A N 1
ATOM 828 C CA . SER A 1 107 ? -1.075 1.017 -15.847 1.00 96.75 107 SER A CA 1
ATOM 829 C C . SER A 1 107 ? -1.802 0.211 -14.777 1.00 96.75 107 SER A C 1
ATOM 831 O O . SER A 1 107 ? -2.708 0.716 -14.122 1.00 96.75 107 SER A O 1
ATOM 833 N N . ARG A 1 108 ? -1.395 -1.047 -14.581 1.00 97.31 108 ARG A N 1
ATOM 834 C CA . ARG A 1 108 ? -1.941 -1.895 -13.523 1.00 97.31 108 ARG A CA 1
ATOM 835 C C . ARG A 1 108 ? -1.417 -1.460 -12.163 1.00 97.31 108 ARG A C 1
ATOM 837 O O . ARG A 1 108 ? -2.199 -1.370 -11.223 1.00 97.31 108 ARG A O 1
ATOM 844 N N . LEU A 1 109 ? -0.128 -1.139 -12.053 1.00 96.62 109 LEU A N 1
ATOM 845 C CA . LEU A 1 109 ? 0.424 -0.608 -10.809 1.00 96.62 109 LEU A CA 1
ATOM 846 C C . LEU A 1 109 ? -0.283 0.690 -10.398 1.00 96.62 109 LEU A C 1
ATOM 848 O O . LEU A 1 109 ? -0.652 0.831 -9.238 1.00 96.62 109 LEU A O 1
ATOM 852 N N . ALA A 1 110 ? -0.536 1.594 -11.348 1.00 96.38 110 ALA A N 1
ATOM 853 C CA . ALA A 1 110 ? -1.293 2.820 -11.109 1.00 96.38 110 ALA A CA 1
ATOM 854 C C . ALA A 1 110 ? -2.713 2.528 -10.592 1.00 96.38 110 ALA A C 1
ATOM 856 O O . ALA A 1 110 ? -3.138 3.124 -9.605 1.00 96.38 110 ALA A O 1
ATOM 857 N N . GLU A 1 111 ? -3.422 1.571 -11.201 1.00 97.12 111 GLU A N 1
ATOM 858 C CA . GLU A 1 111 ? -4.740 1.117 -10.734 1.00 97.12 111 GLU A CA 1
ATOM 859 C C . GLU A 1 111 ? -4.684 0.572 -9.297 1.00 97.12 111 GLU A C 1
ATOM 861 O O . GLU A 1 111 ? -5.534 0.908 -8.474 1.00 97.12 111 GLU A O 1
ATOM 866 N N . ALA A 1 112 ? -3.672 -0.240 -8.974 1.00 97.44 112 ALA A N 1
ATOM 867 C CA . ALA A 1 112 ? -3.502 -0.795 -7.634 1.00 97.44 112 ALA A CA 1
ATOM 868 C C . ALA A 1 112 ? -3.198 0.282 -6.586 1.00 97.44 112 ALA A C 1
ATOM 870 O O . ALA A 1 112 ? -3.787 0.264 -5.507 1.00 97.44 112 ALA A O 1
ATOM 871 N N . LEU A 1 113 ? -2.317 1.235 -6.906 1.00 96.69 113 LEU A N 1
ATOM 872 C CA . LEU A 1 113 ? -1.996 2.361 -6.028 1.00 96.69 113 LEU A CA 1
ATOM 873 C C . LEU A 1 113 ? -3.223 3.241 -5.775 1.00 96.69 113 LEU A C 1
ATOM 87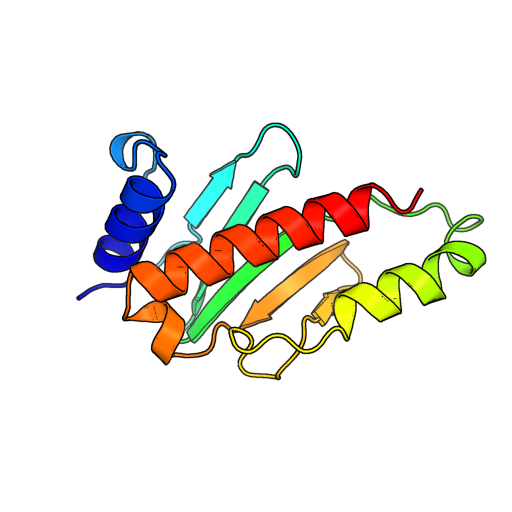5 O O . LEU A 1 113 ? -3.476 3.608 -4.630 1.00 96.69 113 LEU A O 1
ATOM 879 N N . GLN A 1 114 ? -4.003 3.529 -6.818 1.00 96.12 114 GLN A N 1
ATOM 880 C CA . GLN A 1 114 ? -5.219 4.331 -6.715 1.00 96.12 114 GLN A CA 1
ATOM 881 C C . GLN A 1 114 ? -6.298 3.631 -5.874 1.00 96.12 114 GLN A C 1
ATOM 883 O O . GLN A 1 114 ? -6.822 4.233 -4.940 1.00 96.12 114 GLN A O 1
ATOM 888 N N . ASP A 1 115 ? -6.615 2.356 -6.147 1.00 96.88 115 ASP A N 1
ATOM 889 C CA . ASP A 1 115 ? -7.616 1.628 -5.346 1.00 96.88 115 ASP A CA 1
ATOM 890 C C . ASP A 1 115 ? -7.152 1.456 -3.891 1.00 96.88 115 ASP A C 1
ATOM 892 O O . ASP A 1 115 ? -7.970 1.566 -2.975 1.00 96.88 115 ASP A O 1
ATOM 896 N N . PHE A 1 116 ? -5.849 1.253 -3.653 1.00 97.31 116 PHE A N 1
ATOM 897 C CA . PHE A 1 116 ? -5.314 1.173 -2.296 1.00 97.31 116 PHE A CA 1
ATOM 898 C C . PHE A 1 116 ? -5.400 2.512 -1.553 1.00 97.31 116 PHE A C 1
ATOM 900 O O . PHE A 1 116 ? -5.833 2.528 -0.400 1.00 97.31 116 PHE A O 1
ATOM 907 N N . HIS A 1 117 ? -5.068 3.631 -2.207 1.00 96.19 117 HIS A N 1
ATOM 908 C CA . HIS A 1 117 ? -5.256 4.982 -1.661 1.00 96.19 117 HIS A CA 1
ATOM 909 C C . HIS A 1 117 ? -6.721 5.219 -1.267 1.00 96.19 117 HIS A C 1
ATOM 911 O O . HIS A 1 117 ? -7.015 5.534 -0.112 1.00 96.19 117 HIS A O 1
ATOM 917 N N . GLU A 1 118 ? -7.662 4.942 -2.172 1.00 95.75 118 GLU A N 1
ATOM 918 C CA . GLU A 1 118 ? -9.095 5.079 -1.895 1.00 95.75 118 GLU A CA 1
ATOM 919 C C . GLU A 1 118 ? -9.559 4.154 -0.763 1.00 95.75 118 GLU A C 1
ATOM 921 O O . GLU A 1 118 ? -10.437 4.510 0.028 1.00 95.75 118 GLU A O 1
ATOM 926 N N . CYS A 1 119 ? -8.977 2.958 -0.665 1.00 95.56 119 CYS A N 1
ATOM 927 C CA . CYS A 1 119 ? -9.253 2.023 0.415 1.00 95.56 119 CYS A CA 1
ATOM 928 C C . CYS A 1 119 ? -8.793 2.564 1.771 1.00 95.56 119 CYS A C 1
ATOM 930 O O . CYS A 1 119 ? -9.559 2.503 2.733 1.00 95.56 119 CYS A O 1
ATOM 932 N N . LEU A 1 120 ? -7.587 3.132 1.854 1.00 95.38 120 LEU A N 1
ATOM 933 C CA . LEU A 1 120 ? -7.097 3.776 3.074 1.00 95.38 120 LEU A CA 1
ATOM 934 C C . LEU A 1 120 ? -7.999 4.944 3.479 1.00 95.38 120 LEU A C 1
ATOM 936 O O . LEU A 1 120 ? -8.391 5.026 4.643 1.00 95.38 120 LEU A O 1
ATOM 940 N N . ALA A 1 121 ? -8.411 5.778 2.521 1.00 94.75 121 ALA A N 1
ATOM 941 C CA . ALA A 1 121 ? -9.333 6.882 2.774 1.00 94.75 121 ALA A CA 1
ATOM 942 C C . ALA A 1 121 ? -10.674 6.393 3.352 1.00 94.75 121 ALA A C 1
ATOM 944 O O . ALA A 1 121 ? -11.165 6.938 4.345 1.00 94.75 121 ALA A O 1
ATOM 945 N N . ARG A 1 122 ? -11.257 5.323 2.786 1.00 93.56 122 ARG A N 1
ATOM 946 C CA . ARG A 1 122 ? -12.481 4.706 3.331 1.00 93.56 122 ARG A CA 1
ATOM 947 C C . ARG A 1 122 ? -12.259 4.146 4.730 1.00 93.56 122 ARG A C 1
ATOM 949 O O . ARG A 1 122 ? -13.087 4.386 5.604 1.00 93.56 122 ARG A O 1
ATOM 956 N N . MET A 1 123 ? -11.148 3.448 4.964 1.00 91.94 123 MET A N 1
ATOM 957 C CA . MET A 1 123 ? -10.834 2.886 6.279 1.00 91.94 123 MET A CA 1
ATOM 958 C C . MET A 1 123 ? -10.639 3.968 7.346 1.00 91.94 123 MET A C 1
ATOM 960 O O . MET A 1 123 ? -11.110 3.806 8.465 1.00 91.94 123 MET A O 1
ATOM 964 N N . GLN A 1 124 ? -10.012 5.094 7.010 1.00 89.50 124 GLN A N 1
ATOM 965 C CA . GLN A 1 124 ? -9.813 6.222 7.930 1.00 89.50 124 GLN A CA 1
ATOM 966 C C . GLN A 1 124 ? -11.087 7.043 8.183 1.00 89.50 124 GLN A C 1
ATOM 968 O O . GLN A 1 124 ? -11.177 7.758 9.188 1.00 89.50 124 GLN A O 1
ATOM 973 N N . ALA A 1 125 ? -12.076 6.944 7.291 1.00 89.88 125 ALA A N 1
ATOM 974 C CA . ALA A 1 125 ? -13.406 7.513 7.482 1.00 89.88 125 ALA A CA 1
ATOM 975 C C . ALA A 1 125 ? -14.283 6.675 8.435 1.00 89.88 125 ALA A C 1
ATOM 977 O O . ALA A 1 125 ? -15.289 7.182 8.936 1.00 89.88 125 ALA A O 1
ATOM 978 N N . ILE A 1 126 ? -13.901 5.423 8.717 1.00 85.50 126 ILE A N 1
ATOM 979 C CA . ILE A 1 126 ? -14.525 4.579 9.742 1.00 85.50 126 ILE A CA 1
ATOM 980 C C . ILE A 1 126 ? -14.032 5.075 11.113 1.00 85.50 126 ILE A C 1
ATOM 982 O O . ILE A 1 126 ? -12.969 4.678 11.587 1.00 85.50 126 ILE A O 1
ATOM 986 N N . ARG A 1 127 ? -14.790 5.988 11.730 1.00 70.75 127 ARG A N 1
ATOM 987 C CA . ARG A 1 127 ? -14.508 6.597 13.042 1.00 70.75 127 ARG A CA 1
ATOM 988 C C . ARG A 1 127 ? -15.686 6.444 13.993 1.00 70.75 127 ARG A C 1
ATOM 990 O O . ARG A 1 127 ? -16.838 6.585 13.525 1.00 70.75 127 ARG A O 1
#

Sequence (127 aa):
MTLKETLCQALDQLGADSGDYQFDDHSTIVMSFDDVGDIYLDPRDGEQVWLWGMIEEVSEQARSVLAEPLLAEVIRPVGHWDAGAMVLRADGRVGGMLHPEYVIEPSRLAEALQDFHECLARMQAIR

Foldseek 3Di:
DALLVLQCLLCVVVVHRSVVWDDDRAAWTWDADPQLGIWTWHQDPPRKTWIKGFADDDDPVCCVVLVVVLVCLQQPADPQAPVRGWDADPRRIITHIGDNVLSVHNNSVNVVVVVVSVSSNSSNVSD

Radius of gyration: 14.64 Å; chains: 1; bounding box: 34×28×40 Å